Protein AF-A0A6A4PXD9-F1 (afdb_monomer)

Organism: Lupinus albus (NCBI:txid3870)

Mean predicted aligned error: 7.68 Å

Radius of gyration: 13.69 Å; Cα contacts (8 Å, |Δi|>4): 115; chains: 1; bounding box: 27×31×33 Å

Nearest PDB structures (foldseek):
  2cyg-assembly1_A  TM=9.170E-01  e=1.495E-07  Musa acuminata
  4gzj-assembly1_A  TM=8.998E-01  e=1.094E-06  Solanum tuberosum
  1ghs-assembly2_B  TM=9.636E-01  e=2.961E-06  Hordeum vulgare
  1ghr-assembly1_A  TM=9.732E-01  e=3.861E-06  Hordeum vulgare
  6jms-assembly1_A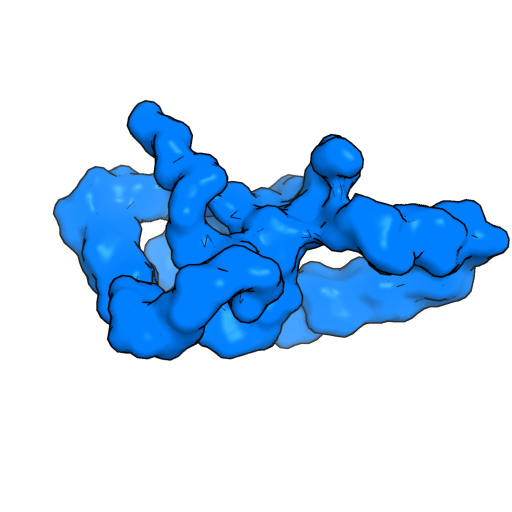  TM=9.788E-01  e=1.275E-05  Cryptomeria japonica

InterPro domains:
  IPR000490 Glycoside hydrolase family 17 [PF00332] (16-91)
  IPR017853 Glycoside hydrolase superfamily [SSF51445] (14-94)
  IPR044965 Glycoside hydrolase family 17, plant [PTHR32227] (16-92)

Secondary structure (DSSP, 8-state):
-----S--TTSS-TTSPPPHHHHHHHHHHTT--EEEESS--HHHHTTTTTS--EEEEEE-HHHHHHHHT-HHHHHHHHHHHTGGGTTTSEEEEEEE-

pLDDT: mean 78.98, std 15.73, range [33.81, 93.75]

Structure (mmCIF, N/CA/C/O backbone):
data_AF-A0A6A4PXD9-F1
#
_entry.id   AF-A0A6A4PXD9-F1
#
loop_
_atom_site.group_PDB
_atom_site.id
_atom_site.type_symbol
_atom_site.label_atom_id
_atom_site.label_alt_id
_atom_site.label_comp_id
_atom_site.label_asym_id
_atom_site.label_entity_id
_atom_site.label_seq_id
_atom_site.pdbx_PDB_ins_code
_atom_site.Cartn_x
_atom_site.Cartn_y
_atom_site.Cartn_z
_atom_site.occupancy
_atom_site.B_iso_or_equiv
_atom_site.auth_seq_id
_atom_site.auth_comp_id
_atom_site.auth_asym_id
_atom_site.auth_atom_id
_atom_site.pdbx_PDB_model_num
ATOM 1 N N . MET A 1 1 ? -15.835 10.819 -1.877 1.00 34.22 1 MET A N 1
ATOM 2 C CA . MET A 1 1 ? -14.836 11.748 -1.306 1.00 34.22 1 MET A CA 1
ATOM 3 C C . MET A 1 1 ? -13.458 11.173 -1.616 1.00 34.22 1 MET A C 1
ATOM 5 O O . MET A 1 1 ? -13.126 10.118 -1.101 1.00 34.22 1 MET A O 1
ATOM 9 N N . HIS A 1 2 ? -12.751 11.762 -2.583 1.00 33.81 2 HIS A N 1
ATOM 10 C CA . HIS A 1 2 ? -11.491 11.265 -3.151 1.00 33.81 2 HIS A CA 1
ATOM 11 C C . HIS A 1 2 ? -10.341 11.878 -2.334 1.00 33.81 2 HIS A C 1
ATOM 13 O O . HIS A 1 2 ? -10.098 13.076 -2.456 1.00 33.81 2 HIS A O 1
ATOM 19 N N . ILE A 1 3 ? -9.670 11.118 -1.459 1.00 44.03 3 ILE A N 1
ATOM 20 C CA . ILE A 1 3 ? -8.455 11.626 -0.797 1.00 44.03 3 ILE A CA 1
ATOM 21 C C . ILE A 1 3 ? -7.270 11.376 -1.726 1.00 44.03 3 ILE A C 1
ATOM 23 O O . ILE A 1 3 ? -6.470 10.470 -1.534 1.00 44.03 3 ILE A O 1
ATOM 27 N N . SER A 1 4 ? -7.191 12.177 -2.780 1.00 41.09 4 SER A N 1
ATOM 28 C CA . SER A 1 4 ? -6.138 12.144 -3.796 1.00 41.09 4 SER A CA 1
ATOM 29 C C . SER A 1 4 ? -4.890 12.951 -3.407 1.00 41.09 4 SER A C 1
ATOM 31 O O . SER A 1 4 ? -4.081 13.243 -4.278 1.00 41.09 4 SER A O 1
ATOM 33 N N . LYS A 1 5 ? -4.711 13.362 -2.139 1.00 42.38 5 LYS A N 1
ATOM 34 C CA . LYS A 1 5 ? -3.773 14.461 -1.833 1.00 42.38 5 LYS A CA 1
ATOM 35 C C . LYS A 1 5 ? -2.686 14.258 -0.774 1.00 42.38 5 LYS A C 1
ATOM 37 O O . LYS A 1 5 ? -1.995 15.229 -0.513 1.00 42.38 5 LYS A O 1
ATOM 42 N N . LEU A 1 6 ? -2.489 13.093 -0.152 1.00 51.50 6 LEU A N 1
ATOM 43 C CA . LEU A 1 6 ? -1.705 13.081 1.104 1.00 51.50 6 LEU A CA 1
ATOM 44 C C . LEU A 1 6 ? -0.436 12.222 1.171 1.00 51.50 6 LEU A C 1
ATOM 46 O O . LEU A 1 6 ? 0.119 12.115 2.257 1.00 51.50 6 LEU A O 1
ATOM 50 N N . TYR A 1 7 ? 0.093 11.677 0.071 1.00 53.97 7 TYR A N 1
ATOM 51 C CA . TYR A 1 7 ? 1.457 11.133 0.138 1.00 53.97 7 TYR A CA 1
ATOM 52 C C . TYR A 1 7 ? 2.212 11.241 -1.186 1.00 53.97 7 TYR A C 1
ATOM 54 O O . TYR A 1 7 ? 2.040 10.426 -2.091 1.00 53.97 7 TYR A O 1
ATOM 62 N N . SER A 1 8 ? 3.043 12.276 -1.287 1.00 51.94 8 SER A N 1
ATOM 63 C CA . SER A 1 8 ? 4.114 12.390 -2.274 1.00 51.94 8 SER A CA 1
ATOM 64 C C . SER A 1 8 ? 5.325 12.991 -1.555 1.00 51.94 8 SER A C 1
ATOM 66 O O . SER A 1 8 ? 5.275 14.167 -1.191 1.00 51.94 8 SER A O 1
ATOM 68 N N . PRO A 1 9 ? 6.393 12.216 -1.299 1.00 54.34 9 PRO A N 1
ATOM 69 C CA . PRO A 1 9 ? 7.537 12.683 -0.512 1.00 54.34 9 PRO A CA 1
ATOM 70 C C . PRO A 1 9 ? 8.381 13.768 -1.213 1.00 54.34 9 PRO A C 1
ATOM 72 O O . PRO A 1 9 ? 9.257 14.354 -0.585 1.00 54.34 9 PRO A O 1
ATOM 75 N N . ASN A 1 10 ? 8.108 14.073 -2.489 1.00 53.53 10 ASN A N 1
ATOM 76 C CA . ASN A 1 10 ? 8.940 14.945 -3.3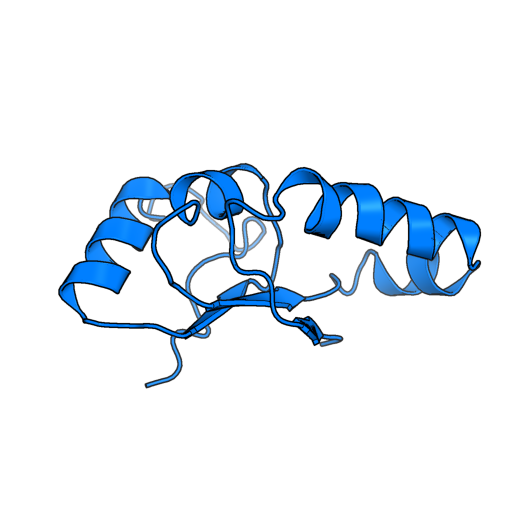29 1.00 53.53 10 ASN A CA 1
ATOM 77 C C . ASN A 1 10 ? 8.422 16.390 -3.483 1.00 53.53 10 ASN A C 1
ATOM 79 O O . ASN A 1 10 ? 9.003 17.176 -4.230 1.00 53.53 10 ASN A O 1
ATOM 83 N N . LEU A 1 11 ? 7.347 16.774 -2.788 1.00 51.31 11 LEU A N 1
ATOM 84 C CA . LEU A 1 11 ? 6.837 18.149 -2.789 1.00 51.31 11 LEU A CA 1
ATOM 85 C C . LEU A 1 11 ? 7.249 18.854 -1.491 1.00 51.31 11 LEU A C 1
ATOM 87 O O . LEU A 1 11 ? 6.615 18.668 -0.462 1.00 51.31 11 LEU A O 1
ATOM 91 N N . ILE A 1 12 ? 8.331 19.639 -1.573 1.00 42.78 12 ILE A N 1
ATOM 92 C CA . ILE A 1 12 ? 8.651 20.819 -0.743 1.00 42.78 12 ILE A CA 1
ATOM 93 C C . ILE A 1 12 ? 8.056 20.808 0.686 1.00 42.78 12 ILE A C 1
ATOM 95 O O . ILE A 1 12 ? 6.944 21.276 0.910 1.00 42.78 12 ILE A O 1
ATOM 99 N N . ASN A 1 13 ? 8.889 20.369 1.643 1.00 43.59 13 ASN A N 1
ATOM 100 C CA . ASN A 1 13 ? 8.753 20.445 3.112 1.00 43.59 13 ASN A CA 1
ATOM 101 C C . ASN A 1 13 ? 8.017 19.265 3.791 1.00 43.59 13 ASN A C 1
ATOM 103 O O . ASN A 1 13 ? 6.844 19.338 4.142 1.00 43.59 13 ASN A O 1
ATOM 107 N N . ASN A 1 14 ? 8.772 18.204 4.102 1.00 52.34 14 ASN A N 1
ATOM 108 C CA . ASN A 1 14 ? 8.369 17.013 4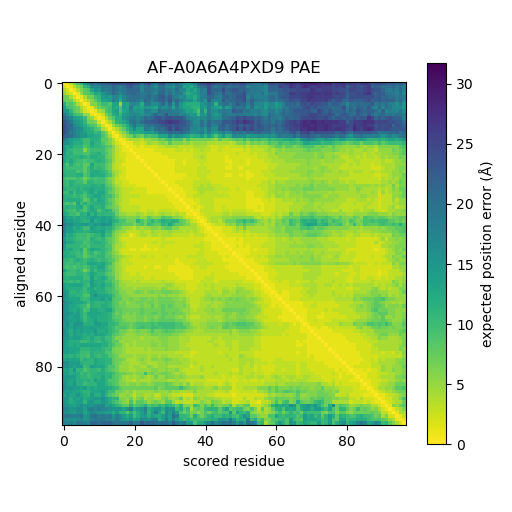.878 1.00 52.34 14 ASN A CA 1
ATOM 109 C C . ASN A 1 14 ? 8.081 17.283 6.384 1.00 52.34 14 ASN A C 1
ATOM 111 O O . ASN A 1 14 ? 8.178 16.383 7.210 1.00 52.34 14 ASN A O 1
ATOM 115 N N . LEU A 1 15 ? 7.803 18.527 6.784 1.00 53.91 15 LEU A N 1
ATOM 116 C CA . LEU A 1 15 ? 7.595 18.896 8.195 1.00 53.91 15 LEU A CA 1
ATOM 117 C C . LEU A 1 15 ? 6.124 18.833 8.630 1.00 53.91 15 LEU A C 1
ATOM 119 O O . LEU A 1 15 ? 5.862 18.631 9.812 1.00 53.91 15 LEU A O 1
ATOM 123 N N . ASP A 1 16 ? 5.182 18.929 7.688 1.00 62.91 16 ASP A N 1
ATOM 124 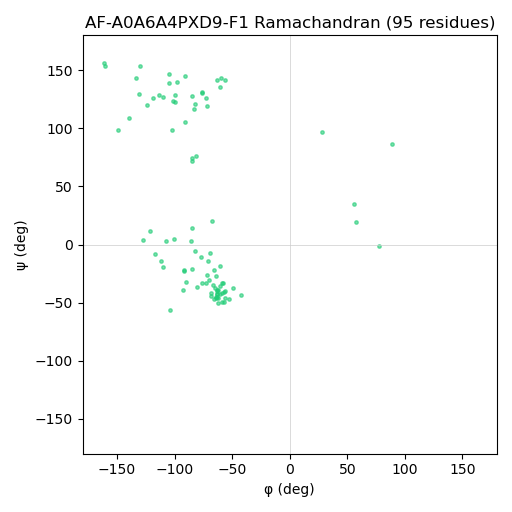C CA . ASP A 1 16 ? 3.744 19.004 7.990 1.00 62.91 16 ASP A CA 1
ATOM 125 C C . ASP A 1 16 ? 2.970 17.721 7.652 1.00 62.91 16 ASP A C 1
ATOM 127 O O . ASP A 1 16 ? 1.743 17.675 7.783 1.00 62.91 16 ASP A O 1
ATOM 131 N N . MET A 1 17 ? 3.651 16.663 7.196 1.00 68.38 17 MET A N 1
ATOM 132 C CA . MET A 1 17 ? 2.963 15.430 6.830 1.00 68.38 17 MET A CA 1
ATOM 133 C C . MET A 1 17 ? 2.692 14.574 8.077 1.00 68.38 17 MET A C 1
ATOM 135 O O . MET A 1 17 ? 3.633 14.189 8.776 1.00 68.38 17 MET A O 1
ATOM 139 N N . PRO A 1 18 ? 1.422 14.246 8.378 1.00 76.56 18 PRO A N 1
ATOM 140 C CA . PRO A 1 18 ? 1.095 13.395 9.513 1.00 76.56 18 PRO A CA 1
ATOM 141 C C . PRO A 1 18 ? 1.750 12.020 9.372 1.00 76.56 18 PRO A C 1
ATOM 143 O O . PRO A 1 18 ? 1.823 11.450 8.281 1.00 76.56 18 PRO A O 1
ATOM 146 N N . HIS A 1 19 ? 2.193 11.465 10.501 1.00 85.94 19 HIS A N 1
ATOM 147 C CA . HIS A 1 19 ? 2.813 10.143 10.531 1.00 85.94 19 HIS A CA 1
ATOM 148 C C . HIS A 1 19 ? 1.859 9.090 9.919 1.00 85.94 19 HIS A C 1
ATOM 150 O O . HIS A 1 19 ? 0.657 9.144 10.195 1.00 85.94 19 HIS A O 1
ATOM 156 N N . PRO A 1 20 ? 2.350 8.095 9.154 1.00 86.31 20 PRO A N 1
ATOM 157 C CA . PRO A 1 20 ? 1.529 7.045 8.539 1.00 86.31 20 PRO A CA 1
ATOM 158 C C . PRO A 1 20 ? 0.424 6.448 9.417 1.00 86.31 20 PRO A C 1
ATOM 160 O O . PRO A 1 20 ? -0.721 6.290 8.995 1.00 86.31 20 PRO A O 1
ATOM 163 N N . THR A 1 21 ? 0.731 6.168 10.682 1.00 89.31 21 THR A N 1
ATOM 164 C CA . THR A 1 21 ? -0.255 5.641 11.637 1.00 89.31 21 THR A CA 1
ATOM 165 C C . THR A 1 21 ? -1.360 6.644 11.978 1.00 89.31 21 THR A C 1
ATOM 167 O O . THR A 1 21 ? -2.508 6.238 12.152 1.00 89.31 21 THR A O 1
ATOM 170 N N . GLN A 1 22 ? -1.049 7.943 12.037 1.00 90.19 22 GLN A N 1
ATOM 171 C CA . GLN A 1 22 ? -2.036 9.007 12.242 1.00 90.19 22 GLN A CA 1
ATOM 172 C C . GLN A 1 22 ? -2.947 9.138 11.021 1.00 90.19 22 GLN A C 1
ATOM 174 O O . GLN A 1 22 ? -4.161 9.234 11.180 1.00 90.19 22 GLN A O 1
ATOM 179 N N . VAL A 1 23 ? -2.388 9.054 9.808 1.00 88.94 23 VAL A N 1
ATOM 180 C CA . VAL A 1 23 ? -3.178 9.025 8.566 1.00 88.94 23 VAL A CA 1
ATOM 18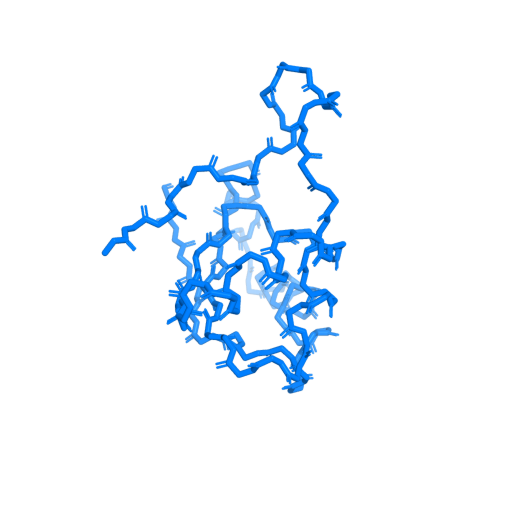1 C C . VAL A 1 23 ? -4.163 7.858 8.590 1.00 88.94 23 VAL A C 1
ATOM 183 O O . VAL A 1 23 ? -5.358 8.064 8.396 1.00 88.94 23 VAL A O 1
ATOM 186 N N . VAL A 1 24 ? -3.708 6.642 8.905 1.00 90.06 24 VAL A N 1
ATOM 187 C CA . VAL A 1 24 ? -4.592 5.466 8.989 1.00 90.06 24 VAL A CA 1
ATOM 188 C C . VAL A 1 24 ? -5.659 5.614 10.074 1.00 90.06 24 VAL A C 1
ATOM 190 O O . VAL A 1 24 ? -6.813 5.237 9.853 1.00 90.06 24 VAL A O 1
ATOM 193 N N . ALA A 1 25 ? -5.315 6.182 11.231 1.00 91.00 25 ALA A N 1
ATOM 194 C CA . ALA A 1 25 ? -6.289 6.461 12.283 1.00 91.00 25 ALA A CA 1
ATOM 195 C C . ALA A 1 25 ? -7.384 7.425 11.796 1.00 91.00 25 ALA A C 1
ATOM 197 O O . ALA A 1 25 ? -8.567 7.170 12.024 1.00 91.00 25 ALA A O 1
ATOM 198 N N . LEU A 1 26 ? -7.006 8.478 11.064 1.00 91.25 26 LEU A N 1
ATOM 199 C CA . LEU A 1 26 ? -7.950 9.414 10.454 1.00 91.25 26 LEU A CA 1
ATOM 200 C C . LEU A 1 26 ? -8.829 8.731 9.401 1.00 91.25 26 LEU A C 1
ATOM 202 O O . LEU A 1 26 ? -10.045 8.905 9.432 1.00 91.25 26 LEU A O 1
ATOM 206 N N . LEU A 1 27 ? -8.253 7.911 8.517 1.00 91.12 27 LEU A N 1
ATOM 207 C CA . LEU A 1 27 ? -9.011 7.156 7.511 1.00 91.12 27 LEU A CA 1
ATOM 208 C C . LEU A 1 27 ? -10.087 6.278 8.162 1.00 91.12 27 LEU A C 1
ATOM 210 O O . LEU A 1 27 ? -11.247 6.312 7.749 1.00 91.12 27 LEU A O 1
ATOM 214 N N . LYS A 1 28 ? -9.730 5.556 9.232 1.00 91.75 28 LYS A N 1
ATOM 215 C CA . LYS A 1 28 ? -10.676 4.743 10.009 1.00 91.75 28 LYS A CA 1
ATOM 216 C C . LYS A 1 28 ? -11.750 5.592 10.685 1.00 91.75 28 LYS A C 1
ATOM 218 O O . LYS A 1 28 ? -12.929 5.256 10.591 1.00 91.75 28 LYS A O 1
ATOM 223 N N . ALA A 1 29 ? -11.366 6.695 11.331 1.00 93.06 29 ALA A N 1
ATOM 224 C CA . ALA A 1 29 ? -12.303 7.600 11.999 1.00 93.06 29 ALA A CA 1
ATOM 225 C C . ALA A 1 29 ? -13.328 8.199 11.019 1.00 93.06 29 ALA A C 1
ATOM 227 O O . ALA A 1 29 ? -14.498 8.353 11.359 1.00 93.06 29 AL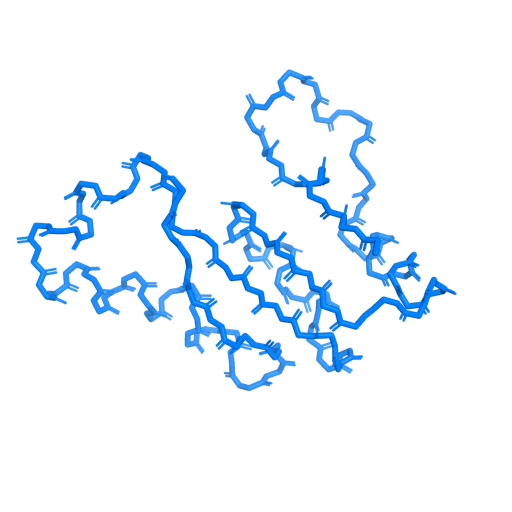A A O 1
ATOM 228 N N . GLN A 1 30 ? -12.901 8.471 9.784 1.00 93.69 30 GLN A N 1
ATOM 229 C CA . GLN A 1 30 ? -13.749 8.972 8.701 1.00 93.69 30 GLN A CA 1
ATOM 230 C C . GLN A 1 30 ? -14.475 7.858 7.922 1.00 93.69 30 GLN A C 1
ATOM 232 O O . GLN A 1 30 ? -15.182 8.151 6.960 1.00 93.69 30 GLN A O 1
ATOM 237 N N . LYS A 1 31 ? -14.331 6.586 8.328 1.00 91.81 31 LYS A N 1
ATOM 238 C CA . LYS A 1 31 ? -14.923 5.402 7.672 1.00 91.81 31 LYS A CA 1
ATOM 239 C C . LYS A 1 31 ? -14.550 5.269 6.192 1.00 91.81 31 LYS A C 1
ATOM 241 O O . LYS A 1 31 ? -15.350 4.819 5.374 1.00 91.81 31 LYS A O 1
ATOM 246 N N . ILE A 1 32 ? -13.332 5.662 5.846 1.00 90.25 32 ILE A N 1
ATOM 247 C CA . ILE A 1 32 ? -12.824 5.588 4.480 1.00 90.25 32 ILE A CA 1
ATOM 248 C C . ILE A 1 32 ? -12.276 4.192 4.238 1.00 90.25 32 ILE A C 1
ATOM 250 O O . ILE A 1 32 ? -11.459 3.697 5.009 1.00 90.25 32 ILE A O 1
ATOM 254 N N . GLN A 1 33 ? -12.751 3.572 3.161 1.00 89.75 33 GLN A N 1
ATOM 255 C CA . GLN A 1 33 ? -12.483 2.167 2.850 1.00 89.75 33 GLN A CA 1
ATOM 256 C C . GLN A 1 33 ? -11.604 1.983 1.615 1.00 89.75 33 GLN A C 1
ATOM 258 O O . GLN A 1 33 ? -11.061 0.904 1.442 1.00 89.75 33 GLN A O 1
ATOM 263 N N . HIS A 1 34 ? -11.418 3.021 0.793 1.00 89.38 34 HIS A N 1
ATOM 264 C CA . HIS A 1 34 ? -10.612 2.948 -0.427 1.00 89.38 34 HIS A CA 1
ATOM 265 C C . HIS A 1 34 ? -9.628 4.115 -0.479 1.00 89.38 34 HIS A C 1
ATOM 267 O O . HIS A 1 34 ? -10.020 5.276 -0.322 1.00 89.38 34 HIS A O 1
ATOM 273 N N . VAL A 1 35 ? -8.356 3.809 -0.717 1.00 88.12 35 VAL A N 1
ATOM 274 C CA . VAL A 1 35 ? -7.262 4.781 -0.799 1.00 88.12 35 VAL A CA 1
ATOM 275 C C . VAL A 1 35 ? -6.413 4.494 -2.030 1.00 88.12 35 VAL A C 1
ATOM 277 O O . VAL A 1 35 ? -6.158 3.346 -2.380 1.00 88.12 35 VAL A O 1
ATOM 280 N N . ARG A 1 36 ? -5.939 5.560 -2.674 1.00 84.81 36 ARG A N 1
ATOM 281 C CA . ARG A 1 36 ? -4.928 5.491 -3.728 1.00 84.81 36 ARG A CA 1
ATOM 282 C C . ARG A 1 36 ? -3.626 6.087 -3.211 1.00 84.81 36 ARG A C 1
ATOM 284 O O . ARG A 1 36 ? -3.620 7.228 -2.755 1.00 84.81 36 ARG A O 1
ATOM 291 N N . LEU A 1 37 ? -2.540 5.334 -3.325 1.00 83.50 37 LEU A N 1
ATOM 292 C CA . LEU A 1 37 ? -1.185 5.802 -3.062 1.00 83.50 37 LEU A CA 1
ATOM 293 C C . LEU A 1 37 ? -0.515 6.140 -4.395 1.00 83.50 37 LEU A C 1
ATOM 295 O O . LEU A 1 37 ? -0.441 5.295 -5.289 1.00 83.50 37 LEU A O 1
ATOM 299 N N . PHE A 1 38 ? -0.049 7.381 -4.535 1.00 74.62 38 PHE A N 1
ATOM 300 C CA . PHE A 1 38 ? 0.735 7.813 -5.699 1.00 74.62 38 PHE A CA 1
ATOM 301 C C . PHE A 1 38 ? 2.170 7.301 -5.637 1.00 74.62 38 PHE A C 1
ATOM 303 O O . PHE A 1 38 ? 2.749 6.976 -6.664 1.00 74.62 38 PHE A O 1
ATOM 310 N N . TYR A 1 39 ? 2.707 7.196 -4.423 1.00 73.00 39 TYR A N 1
ATOM 311 C CA . TYR A 1 39 ? 3.985 6.566 -4.154 1.00 73.00 39 TYR A CA 1
ATOM 312 C C . TYR A 1 39 ? 3.780 5.458 -3.121 1.00 73.00 39 TYR A C 1
ATOM 314 O O . TYR A 1 39 ? 3.280 5.707 -2.020 1.00 73.00 39 TYR A O 1
ATOM 322 N N . ALA A 1 40 ? 4.104 4.225 -3.499 1.00 68.25 40 ALA A N 1
ATOM 323 C CA . ALA A 1 40 ? 3.909 3.045 -2.668 1.00 68.25 40 ALA A CA 1
ATOM 324 C C . ALA A 1 40 ? 5.098 2.850 -1.716 1.00 68.25 40 ALA A C 1
ATOM 326 O O . ALA A 1 40 ? 5.921 1.959 -1.889 1.00 68.25 40 ALA A O 1
ATOM 327 N N . ASP A 1 41 ? 5.189 3.716 -0.709 1.00 73.62 41 ASP A N 1
ATOM 328 C CA . ASP A 1 41 ? 6.199 3.610 0.342 1.00 73.62 41 ASP A CA 1
ATOM 329 C C . ASP A 1 41 ? 5.825 2.507 1.346 1.00 73.62 41 ASP A C 1
ATOM 331 O O . ASP A 1 41 ? 4.705 2.475 1.874 1.00 73.62 41 ASP A O 1
ATOM 335 N N . HIS A 1 42 ? 6.784 1.632 1.658 1.00 77.50 42 HIS A N 1
ATOM 336 C CA . HIS A 1 42 ? 6.668 0.616 2.705 1.00 77.50 42 HIS A CA 1
ATOM 337 C C . HIS A 1 42 ? 6.173 1.214 4.035 1.00 77.50 42 HIS A C 1
ATOM 339 O O . HIS A 1 42 ? 5.353 0.595 4.721 1.00 77.50 42 HIS A O 1
ATOM 345 N N . ALA A 1 43 ? 6.604 2.435 4.378 1.00 81.00 43 ALA A N 1
ATOM 346 C CA . ALA A 1 43 ? 6.191 3.137 5.593 1.00 81.00 43 ALA A CA 1
ATOM 347 C C . ALA A 1 43 ? 4.687 3.464 5.626 1.00 81.00 43 ALA A C 1
ATOM 349 O O . ALA A 1 43 ? 4.105 3.536 6.709 1.00 81.00 43 ALA A O 1
ATOM 350 N N . MET A 1 44 ? 4.039 3.614 4.463 1.00 84.00 44 MET A N 1
ATOM 351 C CA . MET A 1 44 ? 2.588 3.808 4.348 1.00 84.00 44 MET A CA 1
ATOM 352 C C . MET A 1 44 ? 1.815 2.495 4.210 1.00 84.00 44 MET A C 1
ATOM 354 O O . MET A 1 44 ? 0.699 2.386 4.720 1.00 84.00 44 MET A O 1
ATOM 358 N N . LEU A 1 45 ? 2.397 1.476 3.574 1.00 86.94 45 LEU A N 1
ATOM 359 C CA . LEU A 1 45 ? 1.736 0.182 3.383 1.00 86.94 45 LEU A CA 1
ATOM 360 C C . LEU A 1 45 ? 1.648 -0.646 4.674 1.00 86.94 45 LEU A C 1
ATOM 362 O O . LEU A 1 45 ? 0.654 -1.348 4.869 1.00 86.94 45 LEU A O 1
ATOM 366 N N . ILE A 1 46 ? 2.639 -0.552 5.570 1.00 88.75 46 ILE A N 1
ATOM 367 C CA . ILE A 1 46 ? 2.661 -1.304 6.838 1.00 88.75 46 ILE A CA 1
ATOM 368 C C . ILE A 1 46 ? 1.482 -0.927 7.759 1.00 88.75 46 ILE A C 1
ATOM 370 O O . ILE A 1 46 ? 0.775 -1.830 8.208 1.00 88.75 46 ILE A O 1
ATOM 374 N N . PRO A 1 47 ? 1.192 0.359 8.037 1.00 89.94 47 PRO A N 1
ATOM 375 C CA . PRO A 1 47 ? 0.060 0.744 8.886 1.00 89.94 47 PRO A CA 1
ATOM 376 C C . PRO A 1 47 ? -1.316 0.405 8.306 1.00 89.94 47 PRO A C 1
ATOM 378 O O . PRO A 1 47 ? -2.285 0.315 9.059 1.00 89.94 47 PRO A O 1
ATOM 381 N N . LEU A 1 48 ? -1.418 0.224 6.985 1.00 89.38 48 LEU A N 1
ATOM 382 C CA . LEU A 1 48 ? -2.650 -0.193 6.308 1.00 89.38 48 LEU A CA 1
ATOM 383 C C . LEU A 1 48 ? -2.938 -1.694 6.475 1.00 89.38 48 LEU A C 1
ATOM 385 O O . LEU A 1 48 ? -4.060 -2.137 6.208 1.00 89.38 48 LEU A O 1
ATOM 389 N N . ALA A 1 49 ? -1.981 -2.473 6.984 1.00 90.94 49 ALA A N 1
ATOM 390 C CA . ALA A 1 49 ? -2.158 -3.895 7.224 1.00 90.94 49 ALA A CA 1
ATOM 391 C C . ALA A 1 49 ? -3.292 -4.178 8.225 1.00 90.94 49 ALA A C 1
ATOM 393 O O . ALA A 1 49 ? -3.400 -3.556 9.283 1.00 90.94 49 ALA A O 1
ATOM 394 N N . LYS A 1 50 ? -4.136 -5.163 7.902 1.00 91.81 50 LYS A N 1
ATOM 395 C CA . LYS A 1 50 ? -5.269 -5.646 8.707 1.00 91.81 50 LYS A CA 1
ATOM 396 C C . LYS A 1 50 ? -6.298 -4.558 9.038 1.00 91.81 50 LYS A C 1
ATOM 398 O O . LYS A 1 50 ? -7.078 -4.701 9.975 1.00 91.81 50 LYS A O 1
ATOM 403 N N . THR A 1 51 ? -6.310 -3.459 8.285 1.00 92.00 51 THR A N 1
ATOM 404 C CA . THR A 1 51 ? -7.288 -2.376 8.462 1.00 92.00 51 THR A CA 1
ATOM 405 C C . THR A 1 51 ? -8.595 -2.623 7.715 1.00 92.00 51 THR A C 1
ATOM 407 O O . THR A 1 51 ? -9.600 -2.016 8.071 1.00 92.00 51 THR A O 1
ATOM 410 N N . GLY A 1 52 ? -8.573 -3.489 6.695 1.00 90.19 52 GLY A N 1
ATOM 411 C CA . GLY A 1 52 ? -9.681 -3.684 5.756 1.00 90.19 52 GLY A CA 1
ATOM 412 C C . GLY A 1 52 ? -9.798 -2.586 4.692 1.00 90.19 52 GLY A C 1
ATOM 413 O O . GLY A 1 52 ? -10.666 -2.684 3.836 1.00 90.19 52 GLY A O 1
ATOM 414 N N . ILE A 1 53 ? -8.933 -1.564 4.724 1.00 90.31 53 ILE A N 1
ATOM 415 C CA . ILE A 1 53 ? -8.887 -0.509 3.708 1.00 90.31 53 ILE A CA 1
ATOM 416 C C . ILE A 1 53 ? -8.281 -1.088 2.430 1.00 90.31 53 ILE A C 1
ATOM 418 O O . ILE A 1 53 ? -7.183 -1.645 2.453 1.00 90.31 53 ILE A O 1
ATOM 422 N N . GLU A 1 54 ? -8.995 -0.933 1.323 1.00 89.50 54 GLU A N 1
ATOM 423 C CA . GLU A 1 54 ? -8.546 -1.265 -0.020 1.00 89.50 54 GLU A CA 1
ATOM 424 C C . GLU A 1 54 ? -7.571 -0.212 -0.539 1.00 89.50 54 GLU A C 1
ATOM 426 O O . GLU A 1 54 ? -7.833 0.995 -0.494 1.00 89.50 54 GLU A O 1
ATOM 431 N N . VAL A 1 55 ? -6.439 -0.680 -1.050 1.00 89.81 55 VAL A N 1
ATOM 432 C CA . VAL A 1 55 ? -5.330 0.162 -1.487 1.00 89.81 55 VAL A CA 1
ATOM 433 C C . VAL A 1 55 ? -5.089 -0.042 -2.975 1.00 89.81 55 VAL A C 1
ATOM 435 O O . VAL A 1 55 ? -4.873 -1.158 -3.446 1.00 89.81 55 VAL A O 1
ATOM 438 N N . VAL A 1 56 ? -5.085 1.057 -3.720 1.00 87.56 56 VAL A N 1
ATOM 439 C CA . VAL A 1 56 ? -4.586 1.112 -5.096 1.00 87.56 56 VAL A CA 1
ATOM 440 C C . VAL A 1 56 ? -3.193 1.723 -5.062 1.00 87.56 56 VAL A C 1
ATOM 442 O O . VAL A 1 56 ? -3.029 2.840 -4.570 1.00 87.56 56 VAL A O 1
ATOM 445 N N . VAL A 1 57 ? -2.197 1.013 -5.586 1.00 85.81 57 VAL A N 1
ATOM 446 C CA . VAL A 1 57 ? -0.827 1.530 -5.720 1.00 85.81 57 VAL A CA 1
ATOM 447 C C . VAL A 1 57 ? -0.604 2.045 -7.139 1.00 85.81 57 VAL A C 1
ATOM 449 O O . VAL A 1 57 ? -1.077 1.456 -8.107 1.00 85.81 57 VAL A O 1
ATOM 452 N N . THR A 1 58 ? 0.084 3.169 -7.281 1.00 84.12 58 THR A N 1
ATOM 453 C CA . THR A 1 58 ? 0.353 3.784 -8.587 1.00 84.12 58 THR A CA 1
ATOM 454 C C . THR A 1 58 ? 1.808 3.542 -8.964 1.00 84.12 58 THR A C 1
ATOM 456 O O . THR A 1 58 ? 2.680 3.615 -8.102 1.00 84.12 58 THR A O 1
ATOM 459 N N . VAL A 1 59 ? 2.059 3.228 -10.232 1.00 85.00 59 VAL A N 1
ATOM 460 C CA . VAL A 1 59 ? 3.399 3.157 -10.810 1.00 85.00 59 VAL A CA 1
ATOM 461 C C . VAL A 1 59 ? 3.929 4.586 -10.935 1.00 85.00 59 VAL A C 1
ATOM 463 O O . VAL A 1 59 ? 3.304 5.386 -11.637 1.00 85.00 59 VAL A O 1
ATOM 466 N N . PRO A 1 60 ? 5.046 4.929 -10.277 1.00 80.75 60 PRO A N 1
ATOM 467 C CA . PRO A 1 60 ? 5.646 6.250 -10.402 1.00 80.75 60 PRO A CA 1
ATOM 468 C C . PRO A 1 60 ? 6.108 6.531 -11.839 1.00 80.75 60 PRO A C 1
ATOM 470 O O . PRO A 1 60 ? 6.628 5.645 -12.522 1.00 80.75 60 PRO A O 1
ATOM 473 N N . ASN A 1 61 ? 5.939 7.771 -12.308 1.00 80.44 61 ASN A N 1
ATOM 474 C CA . ASN A 1 61 ? 6.293 8.167 -13.679 1.00 80.44 61 ASN A CA 1
ATOM 475 C C . ASN A 1 61 ? 7.780 7.938 -13.998 1.00 80.44 61 ASN A C 1
ATOM 477 O O . ASN A 1 61 ? 8.133 7.621 -15.132 1.00 80.44 61 ASN A O 1
ATOM 481 N N . ASP A 1 62 ? 8.642 8.102 -12.999 1.00 83.00 62 ASP A N 1
ATOM 482 C CA . ASP A 1 62 ? 10.084 7.880 -13.061 1.00 83.00 62 ASP A CA 1
ATOM 483 C C . ASP A 1 62 ? 10.464 6.393 -13.146 1.00 83.00 62 ASP A C 1
ATOM 485 O O . ASP A 1 62 ? 11.485 6.055 -13.744 1.00 83.00 62 ASP A O 1
ATOM 489 N N . GLU A 1 63 ? 9.621 5.491 -12.641 1.00 83.88 63 GLU A N 1
ATOM 490 C CA . GLU A 1 63 ? 9.834 4.042 -12.729 1.00 83.88 63 GLU A CA 1
ATOM 491 C C . GLU A 1 63 ? 9.170 3.415 -13.964 1.00 83.88 63 GLU A C 1
ATOM 493 O O . GLU A 1 63 ? 9.599 2.355 -14.430 1.00 83.88 63 GLU A O 1
ATOM 498 N N . LEU A 1 64 ? 8.151 4.073 -14.532 1.00 86.38 64 LEU A N 1
ATOM 499 C CA . LEU A 1 64 ? 7.319 3.546 -15.619 1.00 86.38 64 LEU A CA 1
ATOM 500 C C . LEU A 1 64 ? 8.140 3.052 -16.815 1.00 86.38 64 LEU A C 1
ATOM 502 O O . LEU A 1 64 ? 7.906 1.951 -17.319 1.00 86.38 64 LEU A O 1
ATOM 506 N N . LEU A 1 65 ? 9.119 3.847 -17.259 1.00 88.56 65 LEU A N 1
ATOM 507 C CA . LEU A 1 65 ? 9.964 3.477 -18.395 1.00 88.56 65 LEU A CA 1
ATOM 508 C C . LEU A 1 65 ? 10.788 2.224 -18.104 1.00 88.56 65 LEU A C 1
ATOM 510 O O . LEU A 1 65 ? 10.875 1.361 -18.974 1.00 88.56 65 LEU A O 1
ATOM 514 N N . ALA A 1 66 ? 11.367 2.116 -16.905 1.00 87.62 66 ALA A N 1
ATOM 515 C CA . ALA A 1 66 ? 12.195 0.982 -16.501 1.00 87.62 66 ALA A CA 1
ATOM 516 C C . ALA A 1 66 ? 11.361 -0.297 -16.353 1.00 87.62 66 ALA A C 1
ATOM 518 O O . ALA A 1 66 ? 11.747 -1.351 -16.863 1.00 87.62 66 ALA A O 1
ATOM 519 N N . ILE A 1 67 ? 10.191 -0.192 -15.719 1.00 88.56 67 ILE A N 1
ATOM 520 C CA . ILE A 1 67 ? 9.218 -1.283 -15.583 1.00 88.56 67 ILE A CA 1
ATOM 521 C C . ILE A 1 67 ? 8.783 -1.786 -16.962 1.00 88.56 67 ILE A C 1
ATOM 523 O O . ILE A 1 67 ? 8.719 -2.993 -17.184 1.00 88.56 67 ILE A O 1
ATOM 527 N N . GLY A 1 68 ? 8.550 -0.872 -17.907 1.00 87.25 68 GLY A N 1
ATOM 528 C CA . GLY A 1 68 ? 8.147 -1.198 -19.273 1.00 87.25 68 GLY A CA 1
ATOM 529 C C . GLY A 1 68 ? 9.237 -1.837 -20.144 1.00 87.25 68 GLY A C 1
ATOM 530 O O . GLY A 1 68 ? 8.905 -2.383 -21.192 1.00 87.25 68 GLY A O 1
ATOM 531 N N . GLN A 1 69 ? 10.516 -1.805 -19.742 1.00 92.00 69 GLN A N 1
ATOM 532 C CA . GLN A 1 69 ? 11.610 -2.366 -20.553 1.00 92.00 69 GLN A CA 1
ATOM 533 C C . GLN A 1 69 ? 11.592 -3.896 -20.624 1.00 92.00 69 GLN A C 1
ATOM 535 O O . GLN A 1 69 ? 12.082 -4.468 -21.596 1.00 92.00 69 GLN A O 1
ATOM 540 N N . SER A 1 70 ? 11.107 -4.585 -19.584 1.00 93.75 70 SER A N 1
ATOM 541 C CA . SER A 1 70 ? 11.102 -6.049 -19.578 1.00 93.75 70 SER A CA 1
ATOM 542 C C . SER A 1 70 ? 10.112 -6.647 -18.583 1.00 93.75 70 SER A C 1
ATOM 544 O O . SER A 1 70 ? 9.856 -6.095 -17.512 1.00 93.75 70 SER A O 1
ATOM 546 N N . ASN A 1 71 ? 9.653 -7.863 -18.887 1.00 91.31 71 ASN A N 1
ATOM 547 C CA . ASN A 1 71 ? 8.842 -8.658 -17.964 1.00 91.31 71 ASN A CA 1
ATOM 548 C C . ASN A 1 71 ? 9.564 -8.922 -16.635 1.00 91.31 71 ASN A C 1
ATOM 550 O O . ASN A 1 71 ? 8.917 -8.986 -15.594 1.00 91.31 71 ASN A O 1
ATOM 554 N N . PHE A 1 72 ? 10.894 -9.066 -16.656 1.00 92.25 72 PHE A N 1
ATOM 555 C CA . PHE A 1 72 ? 11.686 -9.282 -15.446 1.00 92.25 72 PHE A CA 1
ATOM 556 C C . PHE A 1 72 ? 11.638 -8.059 -14.523 1.00 92.25 72 PHE A C 1
ATOM 558 O O . PHE A 1 72 ? 11.355 -8.201 -13.335 1.00 92.25 72 PHE A O 1
ATOM 565 N N . THR A 1 73 ? 11.831 -6.855 -15.069 1.00 90.12 73 THR A N 1
ATOM 566 C CA . THR A 1 73 ? 11.757 -5.608 -14.296 1.00 90.12 73 THR A CA 1
ATOM 567 C C . THR A 1 73 ? 10.355 -5.392 -13.729 1.00 90.12 73 THR A C 1
ATOM 569 O O . THR A 1 73 ? 10.214 -5.058 -12.554 1.00 90.12 73 THR A O 1
ATOM 572 N N . ALA A 1 74 ? 9.314 -5.659 -14.524 1.00 88.50 74 ALA A N 1
ATOM 573 C CA . ALA A 1 74 ? 7.930 -5.574 -14.069 1.00 88.50 74 ALA A CA 1
ATOM 574 C C . ALA A 1 74 ? 7.604 -6.580 -12.953 1.00 88.50 74 ALA A C 1
ATOM 576 O O . ALA A 1 74 ? 7.007 -6.212 -11.941 1.00 88.50 74 ALA A O 1
ATOM 577 N N . ALA A 1 75 ? 8.033 -7.839 -13.090 1.00 89.44 75 ALA A N 1
ATOM 578 C CA . ALA A 1 75 ? 7.837 -8.857 -12.060 1.00 89.44 75 ALA A CA 1
ATOM 579 C C . ALA A 1 75 ? 8.577 -8.501 -10.762 1.00 89.44 75 ALA A C 1
ATOM 581 O O . ALA A 1 75 ? 8.040 -8.682 -9.664 1.00 89.44 75 ALA A O 1
ATOM 582 N N . ASN A 1 76 ? 9.788 -7.951 -10.881 1.00 90.62 76 ASN A N 1
ATOM 583 C CA . ASN A 1 76 ? 10.555 -7.490 -9.735 1.00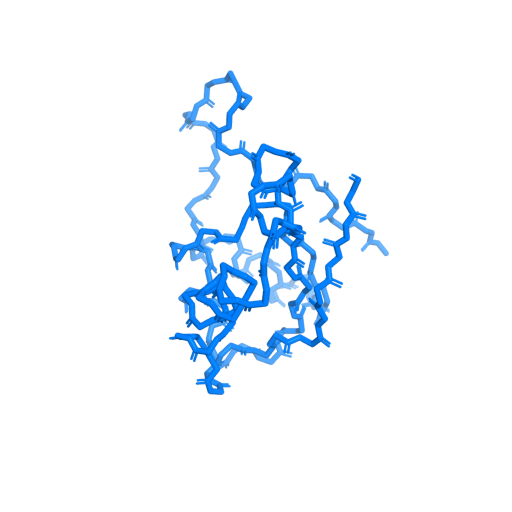 90.62 76 ASN A CA 1
ATOM 584 C C . ASN A 1 76 ? 9.829 -6.358 -8.998 1.00 90.62 76 ASN A C 1
ATOM 586 O O . ASN A 1 76 ? 9.682 -6.424 -7.780 1.00 90.62 76 ASN A O 1
ATOM 590 N N . TRP A 1 77 ? 9.305 -5.372 -9.728 1.00 88.50 77 TRP A N 1
ATOM 591 C CA . TRP A 1 77 ? 8.521 -4.281 -9.149 1.00 88.50 77 TRP A CA 1
ATOM 592 C C . TRP A 1 77 ? 7.286 -4.794 -8.393 1.00 88.50 77 TRP A C 1
ATOM 594 O O . TRP A 1 77 ? 7.110 -4.493 -7.215 1.00 88.50 77 TRP A O 1
ATOM 604 N N . ILE A 1 78 ? 6.488 -5.675 -9.012 1.00 88.38 78 ILE A N 1
ATOM 605 C CA . ILE A 1 78 ? 5.312 -6.284 -8.361 1.00 88.38 78 ILE A CA 1
ATOM 606 C C . ILE A 1 78 ? 5.711 -7.017 -7.072 1.00 88.38 78 ILE A C 1
ATOM 608 O O . ILE A 1 78 ? 5.009 -6.924 -6.061 1.00 88.38 78 ILE A O 1
ATOM 612 N N . SER A 1 79 ? 6.841 -7.727 -7.092 1.00 88.44 79 SER A N 1
AT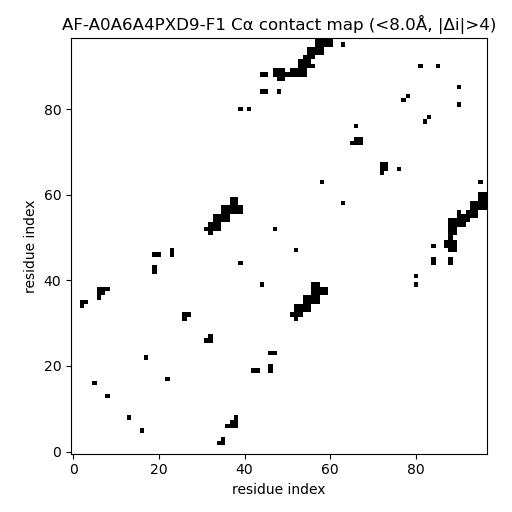OM 613 C CA . SER A 1 79 ? 7.326 -8.492 -5.940 1.00 88.44 79 SER A CA 1
ATOM 614 C C . SER A 1 79 ? 7.660 -7.588 -4.748 1.00 88.44 79 SER A C 1
ATOM 616 O O . SER A 1 79 ? 7.314 -7.910 -3.612 1.00 88.44 79 SER A O 1
ATOM 618 N N . HIS A 1 80 ? 8.271 -6.432 -5.006 1.00 87.06 80 HIS A N 1
ATOM 619 C CA . HIS A 1 80 ? 8.676 -5.484 -3.966 1.00 87.06 80 HIS A CA 1
ATOM 620 C C . HIS A 1 80 ? 7.516 -4.613 -3.468 1.00 87.06 80 HIS A C 1
ATOM 622 O O . HIS A 1 80 ? 7.435 -4.332 -2.276 1.00 87.06 80 HIS A O 1
ATOM 628 N N . THR A 1 81 ? 6.599 -4.218 -4.353 1.00 83.06 81 THR A N 1
ATOM 629 C CA . THR A 1 81 ? 5.535 -3.258 -4.024 1.00 83.06 81 THR A CA 1
ATOM 630 C C . THR A 1 81 ? 4.241 -3.925 -3.564 1.00 83.06 81 THR A C 1
ATOM 632 O O . THR A 1 81 ? 3.576 -3.431 -2.655 1.00 83.06 81 THR A O 1
ATOM 635 N N . VAL A 1 82 ? 3.857 -5.044 -4.185 1.00 86.75 82 VAL A N 1
ATOM 636 C CA . VAL A 1 82 ? 2.569 -5.707 -3.925 1.00 86.75 82 VAL A CA 1
ATOM 637 C C . VAL A 1 82 ? 2.768 -6.952 -3.070 1.00 86.75 82 VAL A C 1
ATOM 639 O O . VAL A 1 82 ? 2.189 -7.061 -1.989 1.00 86.75 82 VAL A O 1
ATOM 642 N N . VAL A 1 83 ? 3.612 -7.883 -3.524 1.00 86.12 83 VAL A N 1
ATOM 643 C CA . VAL A 1 83 ? 3.756 -9.198 -2.873 1.00 86.12 83 VAL A CA 1
ATOM 644 C C . VAL A 1 83 ? 4.321 -9.064 -1.459 1.00 86.12 83 VAL A C 1
ATOM 646 O O . VAL A 1 83 ? 3.841 -9.744 -0.558 1.00 86.12 83 VAL A O 1
ATOM 649 N N . ALA A 1 84 ? 5.258 -8.141 -1.224 1.00 87.25 84 ALA A N 1
ATOM 650 C CA . ALA A 1 84 ? 5.847 -7.904 0.097 1.00 87.25 84 ALA A CA 1
ATOM 651 C C . ALA A 1 84 ? 4.838 -7.465 1.185 1.00 87.25 84 ALA A C 1
ATOM 653 O O . ALA A 1 84 ? 5.134 -7.573 2.375 1.00 87.25 84 ALA A O 1
ATOM 654 N N . HIS A 1 85 ? 3.654 -6.974 0.800 1.00 85.12 85 HIS A N 1
ATOM 655 C CA . HIS A 1 85 ? 2.638 -6.449 1.722 1.00 85.12 85 HIS A CA 1
ATOM 656 C C . HIS A 1 85 ? 1.325 -7.234 1.721 1.00 85.12 85 HIS A C 1
ATOM 658 O O . HIS A 1 85 ? 0.464 -7.003 2.575 1.00 85.12 85 HIS A O 1
ATOM 664 N N . TYR A 1 86 ? 1.171 -8.173 0.793 1.00 85.06 86 TYR A N 1
ATOM 665 C CA . TYR A 1 86 ? 0.015 -9.051 0.693 1.00 85.06 86 TYR A CA 1
ATOM 666 C C . TYR A 1 86 ? 0.233 -10.351 1.498 1.00 85.06 86 TYR A C 1
ATOM 668 O O . TYR A 1 86 ? 1.352 -10.860 1.533 1.00 85.06 86 TYR A O 1
ATOM 676 N N . PRO A 1 87 ? -0.799 -10.946 2.135 1.00 89.31 87 PRO A N 1
ATOM 677 C CA . PRO A 1 87 ? -2.178 -10.471 2.294 1.00 89.31 87 PRO A CA 1
ATOM 678 C C . PRO A 1 87 ? -2.478 -9.466 3.428 1.00 89.31 87 PRO A C 1
ATOM 680 O O . PRO A 1 87 ? -3.631 -9.038 3.491 1.00 89.31 87 PRO A O 1
ATOM 683 N N . PRO A 1 88 ? -1.568 -9.083 4.358 1.00 87.00 88 PRO A N 1
ATOM 684 C CA . PRO A 1 88 ? -1.947 -8.169 5.434 1.00 87.00 88 PRO A CA 1
ATOM 685 C C . PRO A 1 88 ? -2.542 -6.846 4.944 1.00 87.00 88 PRO A C 1
ATOM 687 O O . PRO A 1 88 ? -3.508 -6.377 5.540 1.00 87.00 88 PRO A O 1
ATOM 690 N N . THR A 1 89 ? -2.012 -6.259 3.874 1.00 85.25 89 THR A N 1
ATOM 691 C CA . THR A 1 89 ? -2.544 -5.041 3.254 1.00 85.25 89 THR A CA 1
ATOM 692 C C . THR A 1 89 ? -3.378 -5.408 2.028 1.00 85.25 89 THR A C 1
ATOM 694 O O . THR A 1 89 ? -2.921 -6.150 1.158 1.00 85.25 89 THR A O 1
ATOM 697 N N . ASN A 1 90 ? -4.608 -4.890 1.949 1.00 85.31 90 ASN A N 1
ATOM 698 C CA . ASN A 1 90 ? -5.554 -5.234 0.887 1.00 85.31 90 ASN A CA 1
ATOM 699 C C . ASN A 1 90 ? -5.276 -4.422 -0.391 1.00 85.31 90 ASN A C 1
ATOM 701 O O . ASN A 1 90 ? -5.955 -3.436 -0.674 1.00 85.31 90 ASN A O 1
ATOM 705 N N . ILE A 1 91 ? -4.229 -4.796 -1.128 1.00 79.12 91 ILE A N 1
ATOM 706 C CA . ILE A 1 91 ? -3.857 -4.149 -2.392 1.00 79.12 91 ILE A CA 1
ATOM 707 C C . ILE A 1 91 ? -4.701 -4.743 -3.525 1.00 79.12 91 ILE A C 1
ATOM 709 O O . ILE A 1 91 ? -4.589 -5.932 -3.813 1.00 79.12 91 ILE A O 1
ATOM 713 N N . ILE A 1 92 ? -5.529 -3.918 -4.169 1.00 72.88 92 ILE A N 1
ATOM 714 C CA . ILE A 1 92 ? -6.561 -4.385 -5.115 1.00 72.88 92 ILE A CA 1
ATOM 715 C C . ILE A 1 92 ? -6.283 -4.042 -6.583 1.00 72.88 92 ILE A C 1
ATOM 717 O O . ILE A 1 92 ? -6.868 -4.655 -7.472 1.00 72.88 92 ILE A O 1
ATOM 721 N N . ALA A 1 93 ? -5.414 -3.066 -6.860 1.00 69.81 93 ALA A N 1
ATOM 722 C CA . ALA A 1 93 ? -5.071 -2.678 -8.227 1.00 69.81 93 ALA A CA 1
ATOM 723 C C . ALA A 1 93 ? -3.757 -1.892 -8.300 1.00 69.81 93 ALA A C 1
ATOM 725 O O . ALA A 1 93 ? -3.365 -1.212 -7.346 1.00 69.81 93 ALA A O 1
ATOM 726 N N . THR A 1 94 ? -3.132 -1.940 -9.477 1.00 66.81 94 THR A N 1
ATOM 727 C CA . THR A 1 94 ? -2.051 -1.042 -9.887 1.00 66.81 94 THR A CA 1
ATOM 728 C C . THR A 1 94 ? -2.586 -0.010 -10.885 1.00 66.81 94 THR A C 1
ATOM 730 O O . THR A 1 94 ? -3.502 -0.292 -11.660 1.00 66.81 94 THR A O 1
ATOM 733 N N . ASN A 1 95 ? -2.059 1.212 -10.862 1.00 67.25 95 ASN A N 1
ATOM 734 C CA . ASN A 1 95 ? -2.449 2.279 -11.786 1.00 67.25 95 ASN A CA 1
ATOM 735 C C . ASN A 1 95 ? -1.230 2.929 -12.441 1.00 67.25 95 ASN A C 1
ATOM 737 O O . ASN A 1 95 ? -0.161 2.947 -11.847 1.00 67.25 95 ASN A O 1
ATOM 741 N N . ILE A 1 96 ? -1.412 3.483 -13.636 1.00 63.44 96 ILE A N 1
ATOM 742 C CA . ILE A 1 96 ? -0.420 4.300 -14.335 1.00 63.44 96 ILE A CA 1
ATOM 743 C C . ILE A 1 96 ? -0.992 5.718 -14.395 1.00 63.44 96 ILE A C 1
ATOM 745 O O . ILE A 1 96 ? -2.154 5.873 -14.788 1.00 63.44 96 ILE A O 1
ATOM 749 N N . HIS A 1 97 ? -0.208 6.706 -13.963 1.00 57.84 97 HIS A N 1
ATOM 750 C CA . HIS A 1 97 ? -0.577 8.123 -13.964 1.00 57.84 97 HIS A CA 1
ATOM 751 C C . HIS A 1 97 ? 0.005 8.853 -15.179 1.00 57.84 97 HIS A C 1
ATOM 753 O O . HIS A 1 97 ? 1.164 8.568 -15.551 1.00 57.84 97 HIS A O 1
#

Foldseek 3Di:
DAPPDADDPPPDDPPPHDQLLVVLVVCVVVVPQEHEDAAQDPSNLVNQFQSNREYEYEDHPVCVVVCVPDPVSVVVCCCVRPVVRPPRHRYDYYHYD

Sequence (97 aa):
MHISKLYSPNLINNLDMPHPTQVVALLKAQKIQHVRLFYADHAMLIPLAKTGIEVVVTVPNDELLAIGQSNFTAANWISHTVVAHYPPTNIIATNIH

Solvent-accessible surface area (backbone atoms only — not comparable to full-atom values): 5842 Å² total; per-residue (Å²): 138,83,73,84,78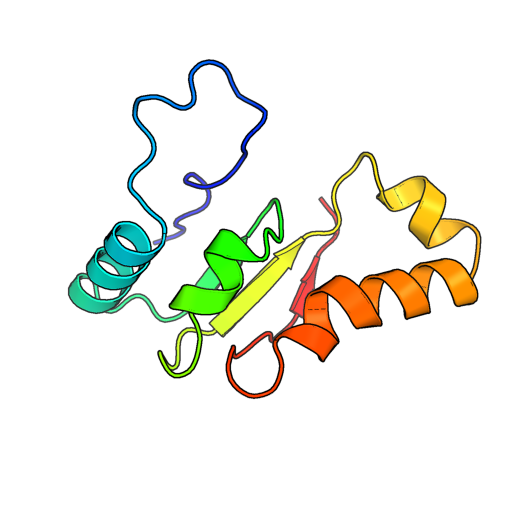,86,59,64,98,83,63,88,70,90,81,79,66,72,55,47,61,56,48,47,51,50,36,56,76,70,69,54,50,73,46,62,34,57,53,70,46,66,72,54,50,60,59,39,36,76,64,80,34,36,32,31,37,30,50,43,75,86,48,46,65,60,36,70,72,36,72,65,46,37,52,51,49,46,46,66,66,46,54,71,44,51,79,52,22,45,70,78,48,79,43,80,118